Protein AF-A0A7S0E9F8-F1 (afdb_monomer_lite)

InterPro domains:
  IPR016024 Armadillo-type fold [SSF48371] (21-147)
  IPR038905 Armadillo repeat-containing protein 2 [PTHR21356] (27-160)

Radius of gyration: 22.55 Å; chains: 1; bounding box: 81×28×46 Å

Secondary structure (DSSP, 8-state):
-HHHHHHHHHHHHHHHHHHTTSTTTHHHHHHHHHHH--SHHHHHHS-HHHHHHHHHHHHTTTT-S-HHHHHHHHHHHHHH--SHHHHHHHHHHHHHHTTSTTHHHHHHHTTHHHHHHHHHHTTTHHHHHHHHHHHHHHHHHHHHHHHHHHHHHHHHHTT-

Structure (mmCIF, N/CA/C/O backbone):
data_AF-A0A7S0E9F8-F1
#
_entry.id   AF-A0A7S0E9F8-F1
#
loop_
_atom_site.group_PDB
_atom_site.id
_atom_site.type_symbol
_atom_site.label_atom_id
_atom_site.label_alt_id
_atom_site.label_comp_id
_atom_site.label_asym_id
_atom_site.label_entity_id
_atom_site.label_seq_id
_atom_site.pdbx_PDB_ins_code
_atom_site.Cartn_x
_atom_site.Cartn_y
_atom_site.Cartn_z
_atom_site.occupancy
_atom_site.B_iso_or_equiv
_atom_site.auth_seq_id
_atom_site.auth_comp_id
_atom_site.auth_asym_id
_atom_site.auth_atom_id
_atom_site.pdbx_PDB_model_num
ATOM 1 N N . SER A 1 1 ? -4.558 3.508 -29.754 1.00 61.38 1 SER A N 1
ATOM 2 C CA . SER A 1 1 ? -3.163 3.622 -29.288 1.00 61.38 1 SER A CA 1
ATOM 3 C C . SER A 1 1 ? -3.129 3.377 -27.788 1.00 61.38 1 SER A C 1
ATOM 5 O O . SER A 1 1 ? -4.044 3.800 -27.091 1.00 61.38 1 SER A O 1
ATOM 7 N N . GLU A 1 2 ? -2.111 2.681 -27.292 1.00 62.50 2 GLU A N 1
ATOM 8 C CA . GLU A 1 2 ? -1.946 2.292 -25.878 1.00 62.50 2 GLU A CA 1
ATOM 9 C C . GLU A 1 2 ? -1.993 3.503 -24.919 1.00 62.50 2 GLU A C 1
ATOM 11 O O . GLU A 1 2 ? -2.626 3.466 -23.867 1.00 62.50 2 GLU A O 1
ATOM 16 N N . THR A 1 3 ? -1.477 4.651 -25.367 1.00 70.31 3 THR A N 1
ATOM 17 C CA . THR A 1 3 ? -1.532 5.945 -24.663 1.00 70.31 3 THR A CA 1
ATOM 18 C C . THR A 1 3 ? -2.960 6.453 -24.413 1.00 70.31 3 THR A C 1
ATOM 20 O O . THR A 1 3 ? -3.230 7.080 -23.390 1.00 70.31 3 THR A O 1
ATOM 23 N N . SER A 1 4 ? -3.902 6.175 -25.322 1.00 79.44 4 SER A N 1
ATOM 24 C CA . SER A 1 4 ? -5.306 6.580 -25.168 1.00 79.44 4 SER A CA 1
ATOM 25 C C . SER A 1 4 ? -6.029 5.737 -24.113 1.00 79.44 4 SER A C 1
ATOM 27 O O . SER A 1 4 ? -6.835 6.282 -23.359 1.00 79.44 4 SER A O 1
ATOM 29 N N . ALA A 1 5 ? -5.698 4.446 -24.008 1.00 80.25 5 ALA A N 1
ATOM 30 C CA . ALA A 1 5 ? -6.279 3.539 -23.019 1.00 80.25 5 ALA A CA 1
ATOM 31 C C . ALA A 1 5 ? -5.798 3.862 -21.595 1.00 80.25 5 ALA A C 1
ATOM 33 O O . ALA A 1 5 ? -6.617 3.989 -20.687 1.00 80.25 5 ALA A O 1
ATOM 34 N N . THR A 1 6 ? -4.495 4.096 -21.408 1.00 84.94 6 THR A N 1
ATOM 35 C CA . THR A 1 6 ? -3.937 4.515 -20.109 1.00 84.94 6 THR A CA 1
ATOM 36 C C . THR A 1 6 ? -4.490 5.868 -19.663 1.00 84.94 6 THR A C 1
ATOM 38 O O . THR A 1 6 ? -4.817 6.053 -18.491 1.00 84.94 6 THR A O 1
ATOM 41 N N . SER A 1 7 ? -4.663 6.808 -20.600 1.00 88.69 7 SER A N 1
ATOM 42 C CA . SER A 1 7 ? -5.299 8.098 -20.315 1.00 88.69 7 SER A CA 1
ATOM 43 C C . SER A 1 7 ? -6.751 7.926 -19.851 1.00 88.69 7 SER A C 1
ATOM 45 O O . SER A 1 7 ? -7.144 8.507 -18.839 1.00 88.69 7 SER A O 1
ATOM 47 N N . ALA A 1 8 ? -7.537 7.077 -20.522 1.00 93.69 8 ALA A N 1
ATOM 48 C CA . ALA A 1 8 ? -8.919 6.793 -20.137 1.00 93.69 8 ALA A CA 1
ATOM 49 C C . ALA A 1 8 ? -9.021 6.113 -18.759 1.00 93.69 8 ALA A C 1
ATOM 51 O O . ALA A 1 8 ? -9.834 6.530 -17.931 1.00 93.69 8 ALA A O 1
ATOM 52 N N . LEU A 1 9 ? -8.160 5.123 -18.487 1.00 95.25 9 LEU A N 1
ATOM 53 C CA . LEU A 1 9 ? -8.053 4.480 -17.174 1.00 95.25 9 LEU A CA 1
ATOM 54 C C . LEU A 1 9 ? -7.777 5.518 -16.084 1.00 95.25 9 LEU A C 1
ATOM 56 O O . LEU A 1 9 ? -8.473 5.549 -15.070 1.00 95.25 9 LEU A O 1
ATOM 60 N N . TRP A 1 10 ? -6.795 6.394 -16.310 1.00 96.31 10 TRP A N 1
ATOM 61 C CA . TRP A 1 10 ? -6.450 7.440 -15.357 1.00 96.31 10 TRP A CA 1
ATOM 62 C C . TRP A 1 10 ? -7.612 8.402 -15.101 1.00 96.31 10 TRP A C 1
ATOM 64 O O . TRP A 1 10 ? -7.887 8.718 -13.945 1.00 96.31 10 TRP A O 1
ATOM 74 N N . GLN A 1 11 ? -8.335 8.842 -16.137 1.00 96.69 11 GLN A N 1
ATOM 75 C CA . GLN A 1 11 ? -9.499 9.713 -15.936 1.00 96.69 11 GLN A CA 1
ATOM 76 C C . GLN A 1 11 ? -10.599 9.025 -15.124 1.00 96.69 11 GLN A C 1
ATOM 78 O O . GLN A 1 11 ? -11.175 9.649 -14.228 1.00 96.69 11 GLN A O 1
ATOM 83 N N . ASN A 1 12 ? -10.860 7.741 -15.386 1.00 97.06 12 ASN A N 1
ATOM 84 C CA . ASN A 1 12 ? -11.839 6.978 -14.619 1.00 97.06 12 ASN A CA 1
ATOM 85 C C . ASN A 1 12 ? -11.402 6.855 -13.151 1.00 97.06 12 ASN A C 1
ATOM 87 O O .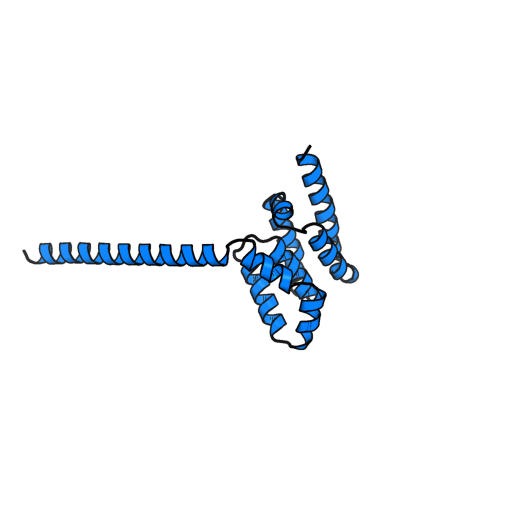 ASN A 1 12 ? -12.130 7.279 -12.254 1.00 97.06 12 ASN A O 1
ATOM 91 N N . LEU A 1 13 ? -10.164 6.416 -12.907 1.00 97.56 13 LEU A N 1
ATOM 92 C CA . LEU A 1 13 ? -9.587 6.306 -11.569 1.00 97.56 13 LEU A CA 1
ATOM 93 C C . LEU A 1 13 ? -9.656 7.639 -10.814 1.00 97.56 13 LEU A C 1
ATOM 95 O O . LEU A 1 13 ? -10.124 7.698 -9.679 1.00 97.56 13 LEU A O 1
ATOM 99 N N . ARG A 1 14 ? -9.271 8.737 -11.469 1.00 97.00 14 ARG A N 1
ATOM 100 C CA . ARG A 1 14 ? -9.307 10.085 -10.896 1.00 97.00 14 ARG A CA 1
ATOM 101 C C . ARG A 1 14 ? -10.721 10.533 -10.538 1.00 97.00 14 ARG A C 1
ATOM 103 O O . ARG A 1 14 ? -10.900 11.211 -9.527 1.00 97.00 14 ARG A O 1
ATOM 110 N N . SER A 1 15 ? -11.724 10.153 -11.329 1.00 97.44 15 SER A N 1
ATOM 111 C CA . SER A 1 15 ? -13.126 10.418 -10.993 1.00 97.44 15 SER A CA 1
ATOM 112 C C . SER A 1 15 ? -13.535 9.704 -9.700 1.00 97.44 15 SER A C 1
ATOM 114 O O . SER A 1 15 ? -14.159 10.328 -8.844 1.00 97.44 15 SER A O 1
ATOM 116 N N . LYS A 1 16 ? -13.087 8.456 -9.496 1.00 98.06 16 LYS A N 1
ATOM 117 C CA . LYS A 1 16 ? -13.365 7.681 -8.279 1.00 98.06 16 LYS A CA 1
ATOM 118 C C . LYS A 1 16 ? -12.622 8.221 -7.062 1.00 98.06 16 LYS A C 1
ATOM 120 O O . LYS A 1 16 ? -13.205 8.313 -5.987 1.00 98.06 16 LYS A O 1
ATOM 125 N N . LEU A 1 17 ? -11.384 8.694 -7.233 1.00 97.56 17 LEU A N 1
ATOM 126 C CA . LEU A 1 17 ? -10.636 9.357 -6.156 1.00 97.56 17 LEU A CA 1
ATOM 127 C C . LEU A 1 17 ? -11.377 10.579 -5.598 1.00 97.56 17 LEU A C 1
ATOM 129 O O . LEU A 1 17 ? -11.364 10.794 -4.391 1.00 97.56 17 LEU A O 1
ATOM 133 N N . ARG A 1 18 ? -12.064 11.356 -6.446 1.00 96.88 18 ARG A N 1
ATOM 134 C CA . ARG A 1 18 ? -12.864 12.509 -5.988 1.00 96.88 18 ARG A CA 1
ATOM 135 C C . ARG A 1 18 ? -14.053 12.095 -5.120 1.00 96.88 18 ARG A C 1
ATOM 137 O O . ARG A 1 18 ? -14.464 12.866 -4.260 1.00 96.88 18 ARG A O 1
ATOM 144 N N . LEU A 1 19 ? -14.595 10.893 -5.320 1.00 97.12 19 LEU A N 1
ATOM 145 C CA . LEU A 1 19 ? -15.717 10.387 -4.528 1.00 97.12 19 LEU A CA 1
ATOM 146 C C . LEU A 1 19 ? -15.310 10.033 -3.090 1.00 97.12 19 LEU A C 1
ATOM 148 O O . LEU A 1 19 ? -16.180 9.981 -2.224 1.00 97.12 19 LEU A O 1
ATOM 152 N N . LEU A 1 20 ? -14.012 9.852 -2.806 1.00 96.62 20 LEU A N 1
ATOM 153 C CA . LEU A 1 20 ? -13.510 9.575 -1.452 1.00 96.62 20 LEU A CA 1
ATOM 154 C C . LEU A 1 20 ? -13.768 10.729 -0.466 1.00 96.62 20 LEU A C 1
ATOM 156 O O . LEU A 1 20 ? -13.920 10.494 0.740 1.00 96.62 20 LEU A O 1
ATOM 160 N N . GLU A 1 21 ? -13.879 11.957 -0.982 1.00 95.25 21 GLU A N 1
ATOM 161 C CA . GLU A 1 21 ? -14.206 13.154 -0.200 1.00 95.25 21 GLU A CA 1
ATOM 162 C C . GLU A 1 21 ? -15.631 13.070 0.386 1.00 95.25 21 GLU A C 1
ATOM 164 O O . GLU A 1 21 ? -15.905 13.608 1.459 1.00 95.25 21 GLU A O 1
ATOM 169 N N . ASN A 1 22 ? -16.539 12.324 -0.256 1.00 94.75 22 ASN A N 1
ATOM 170 C CA . ASN A 1 22 ? -17.889 12.096 0.248 1.00 94.75 22 ASN A CA 1
ATOM 171 C C . ASN A 1 22 ? -17.937 10.843 1.138 1.00 94.75 22 ASN A C 1
ATOM 173 O O . ASN A 1 22 ? -17.789 9.717 0.661 1.00 94.75 22 ASN A O 1
ATOM 177 N N . GLN A 1 23 ? -18.215 11.031 2.433 1.00 92.62 23 GLN A N 1
ATOM 178 C CA . GLN A 1 23 ? -18.277 9.938 3.413 1.00 92.62 23 GLN A CA 1
ATOM 179 C C . GLN A 1 23 ? -19.235 8.809 3.007 1.00 92.62 23 GLN A C 1
ATOM 181 O O . GLN A 1 23 ? -18.891 7.643 3.188 1.00 92.62 23 GLN A O 1
ATOM 186 N N . ASN A 1 24 ? -20.377 9.140 2.399 1.00 94.38 24 ASN A N 1
ATOM 187 C CA . ASN A 1 24 ? -21.394 8.162 2.006 1.00 94.38 24 ASN A CA 1
ATOM 188 C C . ASN A 1 24 ? -20.996 7.344 0.770 1.00 94.38 24 ASN A C 1
ATOM 190 O O . ASN A 1 24 ? -21.509 6.249 0.568 1.00 94.38 24 ASN A O 1
ATOM 194 N N . LEU A 1 25 ? -20.090 7.864 -0.065 1.00 96.06 25 LEU A N 1
ATOM 195 C CA . LEU A 1 25 ? -19.660 7.211 -1.308 1.00 96.06 25 LEU A CA 1
ATOM 196 C C . LEU A 1 25 ? -18.297 6.530 -1.180 1.00 96.06 25 LEU A C 1
ATOM 198 O O . LEU A 1 25 ? -17.942 5.707 -2.021 1.00 96.06 25 LEU A O 1
ATOM 202 N N . ARG A 1 26 ? -17.535 6.840 -0.127 1.00 95.56 26 ARG A N 1
ATOM 203 C CA . ARG A 1 26 ? -16.146 6.399 0.043 1.00 95.56 26 ARG A CA 1
ATOM 204 C C . ARG A 1 26 ? -15.969 4.886 -0.026 1.00 95.56 26 ARG A C 1
ATOM 206 O O . ARG A 1 26 ? -15.006 4.424 -0.630 1.00 95.56 26 ARG A O 1
ATOM 213 N N . SER A 1 27 ? -16.881 4.132 0.590 1.00 96.12 27 SER A N 1
ATOM 214 C CA . SER A 1 27 ? -16.849 2.664 0.585 1.00 96.12 27 SER A CA 1
ATOM 215 C C . SER A 1 27 ? -16.873 2.122 -0.845 1.00 96.12 27 SER A C 1
ATOM 217 O O . SER A 1 27 ? -15.955 1.413 -1.246 1.00 96.12 27 SER A O 1
ATOM 219 N N . ASN A 1 28 ? -17.869 2.543 -1.629 1.00 97.44 28 ASN A N 1
ATOM 220 C CA . ASN A 1 28 ? -18.057 2.100 -3.009 1.00 97.44 28 ASN A CA 1
ATOM 221 C C . ASN A 1 28 ? -16.932 2.612 -3.912 1.00 97.44 28 ASN A C 1
ATOM 223 O O . ASN A 1 28 ? -16.438 1.882 -4.759 1.00 97.44 28 ASN A O 1
ATOM 227 N N . ALA A 1 29 ? -16.468 3.844 -3.690 1.00 97.88 29 ALA A N 1
ATOM 228 C CA . ALA A 1 29 ? -15.349 4.404 -4.437 1.00 97.88 29 ALA A CA 1
ATOM 229 C C . ALA A 1 29 ? -14.065 3.577 -4.260 1.00 97.88 29 ALA A C 1
ATOM 231 O O . ALA A 1 29 ? -13.323 3.397 -5.220 1.00 97.88 29 ALA A O 1
ATOM 232 N N . CYS A 1 30 ? -13.799 3.049 -3.059 1.00 97.88 30 CYS A N 1
ATOM 233 C CA . CYS A 1 30 ? -12.658 2.157 -2.848 1.00 97.88 30 CYS A CA 1
ATOM 234 C C . CYS A 1 30 ? -12.806 0.839 -3.618 1.00 97.88 30 CYS A C 1
ATOM 236 O O . CYS A 1 30 ? -11.817 0.364 -4.176 1.00 97.88 30 CYS A O 1
ATOM 238 N N . ASP A 1 31 ? -14.014 0.270 -3.657 1.00 97.44 31 ASP A N 1
ATOM 239 C CA . ASP A 1 31 ? -14.284 -0.966 -4.398 1.00 97.44 31 ASP A CA 1
ATOM 240 C C . ASP A 1 31 ? -14.061 -0.747 -5.897 1.00 97.44 31 ASP A C 1
ATOM 242 O O . ASP A 1 31 ? -13.266 -1.455 -6.509 1.00 97.44 31 ASP A O 1
ATOM 246 N N . GLU A 1 32 ? -14.640 0.318 -6.455 1.00 98.00 32 GLU A N 1
ATOM 247 C CA . GLU A 1 32 ? -14.472 0.694 -7.861 1.00 98.00 32 GLU A CA 1
ATOM 248 C C . GLU A 1 32 ? -13.001 0.983 -8.210 1.00 98.00 32 GLU A C 1
ATOM 250 O O . GLU A 1 32 ? -12.527 0.621 -9.285 1.00 98.00 32 GLU A O 1
ATOM 255 N N . ILE A 1 33 ? -12.238 1.609 -7.305 1.00 97.88 33 ILE A N 1
ATOM 256 C CA . ILE A 1 33 ? -10.790 1.799 -7.488 1.00 97.88 33 ILE A CA 1
ATOM 257 C C . ILE A 1 33 ? -10.066 0.449 -7.560 1.00 97.88 33 ILE A C 1
ATOM 259 O O . ILE A 1 33 ? -9.186 0.282 -8.404 1.00 97.88 33 ILE A O 1
ATOM 263 N N . CYS A 1 34 ? -10.409 -0.505 -6.691 1.00 96.50 34 CYS A N 1
ATOM 264 C CA . CYS A 1 34 ? -9.809 -1.839 -6.721 1.00 96.50 34 CYS A CA 1
ATOM 265 C C . CYS A 1 34 ? -10.172 -2.590 -8.011 1.00 96.50 34 CYS A C 1
ATOM 267 O O . CYS A 1 34 ? -9.306 -3.230 -8.599 1.00 96.50 34 CYS A O 1
ATOM 269 N N . GLU A 1 35 ? -11.417 -2.480 -8.478 1.00 96.44 35 GLU A N 1
ATOM 270 C CA . GLU A 1 35 ? -11.882 -3.090 -9.732 1.00 96.44 35 GLU A CA 1
ATOM 271 C C . GLU A 1 35 ? -11.165 -2.523 -10.962 1.00 96.44 35 GLU A C 1
ATOM 273 O O . GLU A 1 35 ? -10.830 -3.266 -11.884 1.00 96.44 3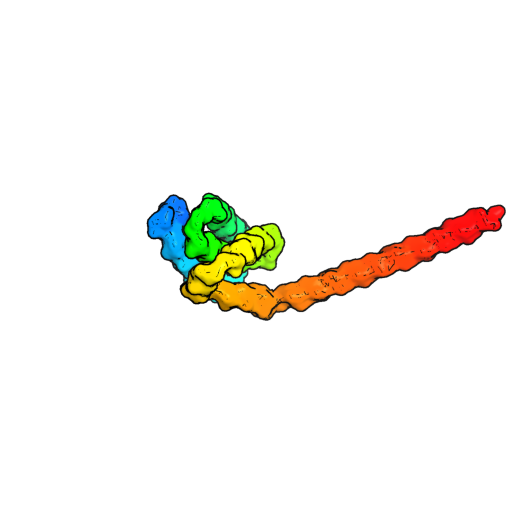5 GLU A O 1
ATOM 278 N N . LEU A 1 36 ? -10.869 -1.219 -10.964 1.00 96.94 36 LEU A N 1
ATOM 279 C CA . LEU A 1 36 ? -10.072 -0.572 -12.012 1.00 96.94 36 LEU A CA 1
ATOM 280 C C . LEU A 1 36 ? -8.594 -0.983 -11.988 1.00 96.94 36 LEU A C 1
ATOM 282 O O . LEU A 1 36 ? -7.890 -0.772 -12.975 1.00 96.94 36 LEU A O 1
ATOM 286 N N . LEU A 1 37 ? -8.116 -1.561 -10.884 1.00 95.06 37 LEU A N 1
ATOM 287 C CA . LEU A 1 37 ? -6.726 -1.970 -10.675 1.00 95.06 37 LEU A CA 1
ATOM 288 C C . LEU A 1 37 ? -6.630 -3.476 -10.363 1.00 95.06 37 LEU A C 1
ATOM 290 O O . LEU A 1 37 ? -6.107 -3.858 -9.313 1.00 95.06 37 LEU A O 1
ATOM 294 N N . PRO A 1 38 ? -7.105 -4.351 -11.269 1.00 90.62 38 PRO A N 1
ATOM 295 C CA . PRO A 1 38 ? -7.328 -5.764 -10.967 1.00 90.62 38 PRO A CA 1
ATOM 296 C C . PRO A 1 38 ? -6.036 -6.579 -10.854 1.00 90.62 38 PRO A C 1
ATOM 298 O O . PRO A 1 38 ? -6.038 -7.674 -10.295 1.00 90.62 38 PRO A O 1
ATOM 301 N N . ASN A 1 39 ? -4.933 -6.095 -11.429 1.00 89.31 39 ASN A N 1
ATOM 302 C CA . ASN A 1 39 ? -3.659 -6.797 -11.431 1.00 89.31 39 ASN A CA 1
ATOM 303 C C . ASN A 1 39 ? -2.473 -5.829 -11.514 1.00 89.31 39 ASN A C 1
ATOM 305 O O . ASN A 1 39 ? -2.612 -4.624 -11.746 1.00 89.31 39 ASN A O 1
ATOM 309 N N . LYS A 1 40 ? -1.278 -6.393 -11.335 1.00 86.50 40 LYS A N 1
ATOM 310 C CA . LYS A 1 40 ? -0.022 -5.647 -11.311 1.00 86.50 40 LYS A CA 1
ATOM 311 C C . LYS A 1 40 ? 0.263 -4.936 -12.634 1.00 86.50 40 LYS A C 1
ATOM 313 O O . LYS A 1 40 ? 0.743 -3.812 -12.582 1.00 86.50 40 LYS A O 1
ATOM 318 N N . ASP A 1 41 ? -0.042 -5.528 -13.783 1.00 89.44 41 ASP A N 1
ATOM 319 C CA . ASP A 1 41 ? 0.268 -4.929 -15.088 1.00 89.44 41 ASP A CA 1
ATOM 320 C C . ASP A 1 41 ? -0.530 -3.641 -15.313 1.00 89.44 41 ASP A C 1
ATOM 322 O O . ASP A 1 41 ? 0.040 -2.620 -15.698 1.00 89.44 41 ASP A O 1
ATOM 326 N N . VAL A 1 42 ? -1.812 -3.636 -14.936 1.00 92.69 42 VAL A N 1
ATOM 327 C CA . VAL A 1 42 ? -2.660 -2.431 -14.966 1.00 92.69 42 VAL A CA 1
ATOM 328 C C . VAL A 1 42 ? -2.154 -1.365 -13.986 1.00 92.69 42 VAL A C 1
ATOM 330 O O . VAL A 1 42 ? -2.089 -0.183 -14.309 1.00 92.69 42 VAL A O 1
ATOM 333 N N . VAL A 1 43 ? -1.716 -1.752 -12.785 1.00 92.31 43 VAL A N 1
ATOM 334 C CA . VAL A 1 43 ? -1.103 -0.799 -11.838 1.00 92.31 43 VAL A CA 1
ATOM 335 C C . VAL A 1 43 ? 0.219 -0.232 -12.380 1.00 92.31 43 VAL A C 1
ATOM 337 O O . VAL A 1 43 ? 0.582 0.922 -12.113 1.00 92.31 43 VAL A O 1
ATOM 340 N N . MET A 1 44 ? 0.974 -1.038 -13.126 1.00 90.38 44 MET A N 1
ATOM 341 C CA . MET A 1 44 ? 2.257 -0.651 -13.710 1.00 90.38 44 MET A CA 1
ATOM 342 C C . MET A 1 44 ? 2.102 0.215 -14.958 1.00 90.38 44 MET A C 1
ATOM 344 O O . MET A 1 44 ? 3.004 1.013 -15.213 1.00 90.38 44 MET A O 1
ATOM 348 N N . SER A 1 45 ? 0.969 0.134 -15.663 1.00 93.25 45 SER A N 1
ATOM 349 C CA . SER A 1 45 ? 0.656 1.029 -16.781 1.00 93.25 45 SER A CA 1
ATOM 350 C C . SER A 1 45 ? 0.401 2.470 -16.328 1.00 93.25 45 SER A C 1
ATOM 352 O O . SER A 1 45 ? 0.531 3.390 -17.131 1.00 93.25 45 SER A O 1
ATOM 354 N N . LEU A 1 46 ? 0.075 2.688 -15.047 1.00 93.75 46 LEU A N 1
ATOM 355 C CA . LEU A 1 46 ? 0.003 4.027 -14.464 1.00 93.75 46 LEU A CA 1
ATOM 356 C C . LEU A 1 46 ? 1.394 4.659 -14.337 1.00 93.75 46 LEU A C 1
ATOM 358 O O . LEU A 1 46 ? 2.395 4.007 -14.023 1.00 93.75 46 LEU A O 1
ATOM 362 N N . GLU A 1 47 ? 1.459 5.976 -14.460 1.00 93.81 47 GLU A N 1
ATOM 363 C CA . GLU A 1 47 ? 2.674 6.722 -14.154 1.00 93.81 47 GLU A CA 1
ATOM 364 C C . GLU A 1 47 ? 2.953 6.738 -12.644 1.00 93.81 47 GLU A C 1
ATOM 366 O O . GLU A 1 47 ? 2.064 6.611 -11.796 1.00 93.81 47 GLU A O 1
ATOM 371 N N . THR A 1 48 ? 4.213 6.958 -12.263 1.00 92.69 48 THR A N 1
ATOM 372 C CA . THR A 1 48 ? 4.581 7.098 -10.843 1.00 92.69 48 THR A CA 1
ATOM 373 C C . THR A 1 48 ? 3.859 8.269 -10.174 1.00 92.69 48 THR A C 1
ATOM 375 O O . THR A 1 48 ? 3.464 8.147 -9.012 1.00 92.69 48 THR A O 1
ATOM 378 N N . ALA A 1 49 ? 3.629 9.369 -10.899 1.00 94.56 49 ALA A N 1
ATOM 379 C CA . ALA A 1 49 ? 2.866 10.512 -10.404 1.00 94.56 49 ALA A CA 1
ATOM 380 C C . ALA A 1 49 ? 1.397 10.145 -10.126 1.00 94.56 49 ALA A C 1
ATOM 382 O O . ALA A 1 49 ? 0.882 10.464 -9.057 1.00 94.56 49 ALA A O 1
ATOM 383 N N . GLN A 1 50 ? 0.767 9.388 -11.027 1.00 96.06 50 GLN A N 1
ATOM 384 C CA . GLN A 1 50 ? -0.614 8.913 -10.893 1.00 96.06 50 GLN A CA 1
ATOM 385 C C . GLN A 1 50 ? -0.773 7.966 -9.698 1.00 96.06 50 GLN A C 1
ATOM 387 O O . GLN A 1 50 ? -1.635 8.177 -8.847 1.00 96.06 50 GLN A O 1
ATOM 392 N N . ARG A 1 51 ? 0.119 6.972 -9.558 1.00 95.50 51 ARG A N 1
ATOM 393 C CA . ARG A 1 51 ? 0.141 6.094 -8.372 1.00 95.50 51 ARG A CA 1
ATOM 394 C C . ARG A 1 51 ? 0.320 6.887 -7.077 1.00 95.50 51 ARG A C 1
ATOM 396 O O . ARG A 1 51 ? -0.315 6.592 -6.068 1.00 95.50 51 ARG A O 1
ATOM 403 N N . SER A 1 52 ? 1.172 7.911 -7.108 1.00 95.12 52 SER A N 1
ATOM 404 C CA . SER A 1 52 ? 1.396 8.787 -5.956 1.00 95.12 52 SER A CA 1
ATOM 405 C C . SER A 1 52 ? 0.159 9.621 -5.613 1.00 95.12 52 SER A C 1
ATOM 407 O O . SER A 1 52 ? -0.126 9.812 -4.435 1.00 95.12 52 SER A O 1
ATOM 409 N N . GLU A 1 53 ? -0.592 10.102 -6.607 1.00 96.75 53 GLU A N 1
ATOM 410 C CA . GLU A 1 53 ? -1.860 10.816 -6.402 1.00 96.75 53 GLU A CA 1
ATOM 411 C C . GLU A 1 53 ? -2.931 9.905 -5.791 1.00 96.75 53 GLU A C 1
ATOM 413 O O . GLU A 1 53 ? -3.611 10.329 -4.859 1.00 96.75 53 GLU A O 1
ATOM 418 N N . VAL A 1 54 ? -3.029 8.642 -6.224 1.00 97.56 54 VAL A N 1
ATOM 419 C CA . VAL A 1 54 ? -3.938 7.657 -5.607 1.00 97.56 54 VAL A CA 1
ATOM 420 C C . VAL A 1 54 ? -3.624 7.494 -4.122 1.00 97.56 54 VAL A C 1
ATOM 422 O O . VAL A 1 54 ? -4.507 7.670 -3.283 1.00 97.56 54 VAL A O 1
ATOM 425 N N . VAL A 1 55 ? -2.358 7.229 -3.780 1.00 96.81 55 VAL A N 1
ATOM 426 C CA . VAL A 1 55 ? -1.949 7.050 -2.379 1.00 96.81 55 VAL A CA 1
ATOM 427 C C . VAL A 1 55 ? -2.209 8.314 -1.560 1.00 96.81 55 VAL A C 1
ATOM 429 O O . VAL A 1 55 ? -2.727 8.217 -0.451 1.00 96.81 55 VAL A O 1
ATOM 432 N N . LYS A 1 56 ? -1.897 9.500 -2.097 1.00 96.19 56 LYS A N 1
ATOM 433 C CA . LYS A 1 56 ? -2.150 10.776 -1.410 1.00 96.19 56 LYS A CA 1
ATOM 434 C C . LYS A 1 56 ? -3.637 11.001 -1.150 1.00 96.19 56 LYS A C 1
ATOM 436 O O . LYS A 1 56 ? -3.988 11.406 -0.049 1.00 96.19 56 LYS A O 1
ATOM 441 N N . SER A 1 57 ? -4.497 10.737 -2.131 1.00 97.31 57 SER A N 1
ATOM 442 C CA . SER A 1 57 ? -5.950 10.885 -1.988 1.00 97.31 57 SER A CA 1
ATOM 443 C C . SER A 1 57 ? -6.516 9.917 -0.951 1.00 97.31 57 SER A C 1
ATOM 445 O O . SER A 1 57 ? -7.279 10.327 -0.087 1.00 97.31 57 SER A O 1
ATOM 447 N N . VAL A 1 58 ? -6.073 8.659 -0.961 1.00 96.94 58 VAL A N 1
ATOM 448 C CA . VAL A 1 58 ? -6.474 7.657 0.038 1.00 96.94 58 VAL A CA 1
ATOM 449 C C . VAL A 1 58 ? -5.988 8.032 1.441 1.00 96.94 58 VAL A C 1
ATOM 451 O O . VAL A 1 58 ? -6.752 7.952 2.401 1.00 96.94 58 VAL A O 1
ATOM 454 N N . ALA A 1 59 ? -4.739 8.495 1.569 1.00 93.88 59 ALA A N 1
ATOM 455 C CA . ALA A 1 59 ? -4.121 8.832 2.850 1.00 93.88 59 ALA A CA 1
ATOM 456 C C . ALA A 1 59 ? -4.876 9.917 3.633 1.00 93.88 59 ALA A C 1
ATOM 458 O O . ALA A 1 59 ? -4.886 9.872 4.862 1.00 93.88 59 ALA A O 1
ATOM 459 N N . LYS A 1 60 ? -5.552 10.845 2.943 1.00 95.62 60 LYS A N 1
ATOM 460 C CA . LYS A 1 60 ? -6.381 11.893 3.566 1.00 95.62 60 LYS A CA 1
ATOM 461 C C . LYS A 1 60 ? -7.553 11.359 4.390 1.00 95.62 60 LYS A C 1
ATOM 463 O O . LYS A 1 60 ? -8.103 12.110 5.182 1.00 95.62 60 LYS A O 1
ATOM 468 N N . HIS A 1 61 ? -7.954 10.108 4.176 1.00 95.62 61 HIS A N 1
ATOM 469 C CA . HIS A 1 61 ? -9.131 9.507 4.808 1.00 95.62 61 HIS A CA 1
ATOM 470 C C . HIS A 1 61 ? -8.776 8.343 5.749 1.00 95.62 61 HIS A C 1
ATOM 472 O O . HIS A 1 61 ? -9.658 7.630 6.232 1.00 95.62 61 HIS A O 1
ATOM 478 N N . MET A 1 62 ? -7.480 8.124 6.001 1.00 92.44 62 MET A N 1
ATOM 479 C CA . MET A 1 62 ? -6.965 7.034 6.846 1.00 92.44 62 MET A CA 1
ATOM 480 C C . MET A 1 62 ? -7.128 7.297 8.353 1.00 92.44 62 MET A C 1
ATOM 482 O O . MET A 1 62 ? -6.712 6.477 9.171 1.00 92.44 62 MET A O 1
ATOM 486 N N . ASP A 1 63 ? -7.733 8.422 8.724 1.00 91.56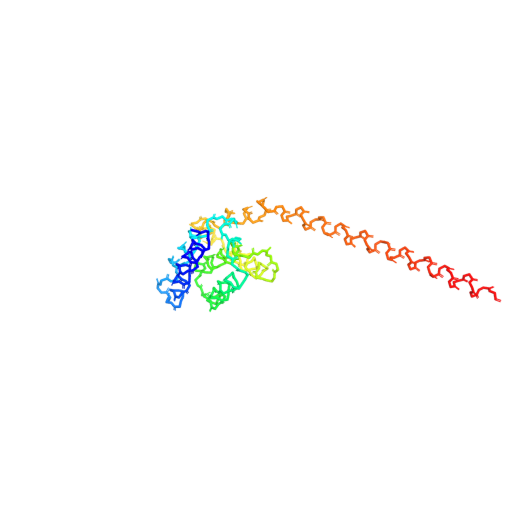 63 ASP A N 1
ATOM 487 C CA . ASP A 1 63 ? -8.148 8.793 10.078 1.00 91.56 63 ASP A CA 1
ATOM 488 C C . ASP A 1 63 ? -9.591 8.359 10.411 1.00 91.56 63 ASP A C 1
ATOM 490 O O . ASP A 1 63 ? -10.061 8.572 11.532 1.00 91.56 63 ASP A O 1
ATOM 494 N N . SER A 1 64 ? -10.288 7.715 9.463 1.00 94.12 64 SER A N 1
ATOM 495 C CA . SER A 1 64 ? -11.616 7.129 9.672 1.00 94.12 64 SER A CA 1
ATOM 496 C C . SER A 1 64 ? -11.665 6.240 10.921 1.00 94.12 64 SER A C 1
ATOM 498 O O . SER A 1 64 ? -10.731 5.497 11.218 1.00 94.12 64 SER A O 1
ATOM 500 N N . LYS A 1 65 ? -12.797 6.266 11.632 1.00 94.38 65 LYS A N 1
ATOM 501 C CA . LYS A 1 65 ? -13.062 5.358 12.762 1.00 94.38 65 LYS A CA 1
ATOM 502 C C . LYS A 1 65 ? -13.709 4.041 12.337 1.00 94.38 65 LYS A C 1
ATOM 504 O O . LYS A 1 65 ? -13.767 3.125 13.146 1.00 94.38 65 LYS A O 1
ATOM 509 N N . ASP A 1 66 ? -14.185 3.954 11.097 1.00 96.25 66 ASP A N 1
ATOM 510 C CA . ASP A 1 66 ? -14.837 2.763 10.555 1.00 96.25 66 ASP A CA 1
ATOM 511 C C . ASP A 1 66 ? -13.781 1.743 10.070 1.00 96.25 66 ASP A C 1
ATOM 513 O O . ASP A 1 66 ? -13.075 2.025 9.088 1.00 96.25 66 ASP A O 1
ATOM 517 N N . PRO A 1 67 ? -13.662 0.560 10.713 1.00 96.44 67 PRO A N 1
ATOM 518 C CA . PRO A 1 67 ? -12.714 -0.483 10.321 1.00 96.44 67 PRO A CA 1
ATOM 519 C C . PRO A 1 67 ? -12.920 -0.998 8.893 1.00 96.44 67 PRO A C 1
ATOM 521 O O . PRO A 1 67 ? -11.947 -1.372 8.234 1.00 96.44 67 PRO A O 1
ATOM 524 N N . ASN A 1 68 ? -14.157 -0.993 8.390 1.00 96.94 68 ASN A N 1
ATOM 525 C CA . ASN A 1 68 ? -14.471 -1.418 7.030 1.00 96.94 68 ASN A CA 1
ATOM 526 C C . ASN A 1 68 ? -13.877 -0.444 6.009 1.00 96.94 68 ASN A C 1
ATOM 528 O O . ASN A 1 68 ? -13.139 -0.847 5.111 1.00 96.94 68 ASN A O 1
ATOM 532 N N . ILE A 1 69 ? -14.102 0.857 6.209 1.00 97.62 69 ILE A N 1
ATOM 533 C CA . ILE A 1 69 ? -13.505 1.909 5.377 1.00 97.62 69 ILE A CA 1
ATOM 534 C C . ILE A 1 69 ? -11.978 1.871 5.454 1.00 97.62 69 ILE A C 1
ATOM 536 O O . ILE A 1 69 ? -11.315 1.916 4.420 1.00 97.62 69 ILE A O 1
ATOM 540 N N . LEU A 1 70 ? -11.408 1.751 6.657 1.00 97.75 70 LEU A N 1
ATOM 541 C CA . LEU A 1 70 ? -9.956 1.669 6.831 1.00 97.75 70 LEU A CA 1
ATOM 542 C C . LEU A 1 70 ? -9.351 0.462 6.103 1.00 97.75 70 LEU A C 1
ATOM 544 O O . LEU A 1 70 ? -8.295 0.591 5.486 1.00 97.75 70 LEU A O 1
ATOM 548 N N . THR A 1 71 ? -10.023 -0.692 6.138 1.00 98.19 71 THR A N 1
ATOM 549 C CA . THR A 1 71 ? -9.584 -1.904 5.428 1.00 98.19 71 THR A CA 1
ATOM 550 C C . THR A 1 71 ? -9.586 -1.684 3.917 1.00 98.19 71 THR A C 1
ATOM 552 O O . THR A 1 71 ? -8.597 -1.994 3.254 1.00 98.19 71 THR A O 1
ATOM 555 N N . LYS A 1 72 ? -10.652 -1.087 3.371 1.00 98.06 72 LYS A N 1
ATOM 556 C CA . LYS A 1 72 ? -10.755 -0.770 1.939 1.00 98.06 72 LYS A CA 1
ATOM 557 C C . LYS A 1 72 ? -9.708 0.246 1.481 1.00 98.06 72 LYS A C 1
ATOM 559 O O . LYS A 1 72 ? -9.036 0.027 0.477 1.00 98.06 72 LYS A O 1
ATOM 564 N N . LEU A 1 73 ? -9.500 1.320 2.242 1.00 98.06 73 LEU A N 1
ATOM 565 C CA . LEU A 1 73 ? -8.460 2.313 1.954 1.00 98.06 73 LEU A CA 1
ATOM 566 C C . LEU A 1 73 ? -7.064 1.671 1.985 1.00 98.06 73 LEU A C 1
ATOM 568 O O . LEU A 1 73 ? -6.271 1.859 1.063 1.00 98.06 73 LEU A O 1
ATOM 572 N N . ALA A 1 74 ? -6.772 0.852 3.001 1.00 97.69 74 ALA A N 1
ATOM 573 C CA . ALA A 1 74 ? -5.512 0.118 3.081 1.00 97.69 74 ALA A CA 1
ATOM 574 C C . ALA A 1 74 ? -5.320 -0.828 1.887 1.00 97.69 74 ALA A C 1
ATOM 576 O O . ALA A 1 74 ? -4.225 -0.869 1.326 1.00 97.69 74 ALA A O 1
ATOM 577 N N . LYS A 1 75 ? -6.378 -1.533 1.460 1.00 97.56 75 LYS A N 1
ATOM 578 C CA . LYS A 1 75 ? -6.366 -2.399 0.272 1.00 97.56 75 LYS A CA 1
ATOM 579 C C . LYS A 1 75 ? -5.918 -1.636 -0.974 1.00 97.56 75 LYS A C 1
ATOM 581 O O . LYS A 1 75 ? -5.001 -2.086 -1.656 1.00 97.56 75 LYS A O 1
ATOM 586 N N . VAL A 1 76 ? -6.487 -0.452 -1.218 1.00 97.81 76 VAL A N 1
ATOM 587 C CA . VAL A 1 76 ? -6.090 0.410 -2.346 1.00 97.81 76 VAL A CA 1
ATOM 588 C C . VAL A 1 76 ? -4.603 0.776 -2.268 1.00 97.81 76 VAL A C 1
ATOM 590 O O . VAL A 1 76 ? -3.892 0.673 -3.269 1.00 97.81 76 VAL A O 1
ATOM 593 N N . VAL A 1 77 ? -4.097 1.163 -1.088 1.00 96.81 77 VAL A N 1
ATOM 594 C CA . VAL A 1 77 ? -2.666 1.486 -0.927 1.00 96.81 77 VAL A CA 1
ATOM 595 C C . VAL A 1 77 ? -1.788 0.276 -1.239 1.00 96.81 77 VAL A C 1
ATOM 597 O O . VAL A 1 77 ? -0.784 0.436 -1.932 1.00 96.81 77 VAL A O 1
ATOM 600 N N . VAL A 1 78 ? -2.155 -0.915 -0.757 1.00 95.12 78 VAL A N 1
ATOM 601 C CA . VAL A 1 78 ? -1.404 -2.158 -0.998 1.00 95.12 78 VAL A CA 1
ATOM 602 C C . VAL A 1 78 ? -1.353 -2.494 -2.490 1.00 95.12 78 VAL A C 1
ATOM 604 O O . VAL A 1 78 ? -0.272 -2.790 -2.992 1.00 95.12 78 VAL A O 1
ATOM 607 N N . ILE A 1 79 ? -2.476 -2.378 -3.208 1.00 94.88 79 ILE A N 1
ATOM 608 C CA . ILE A 1 79 ? -2.552 -2.637 -4.657 1.00 94.88 79 ILE A CA 1
ATOM 609 C C . ILE A 1 79 ? -1.622 -1.698 -5.436 1.00 94.88 79 ILE A C 1
ATOM 611 O O . ILE A 1 79 ? -0.902 -2.122 -6.338 1.00 94.88 79 ILE A O 1
ATOM 615 N N . VAL A 1 80 ? -1.627 -0.410 -5.092 1.00 94.69 80 VAL A N 1
ATOM 616 C CA . VAL A 1 80 ? -0.967 0.635 -5.890 1.00 94.69 80 VAL A CA 1
ATOM 617 C C . VAL A 1 80 ? 0.524 0.768 -5.568 1.00 94.69 80 VAL A C 1
ATOM 619 O O . VAL A 1 80 ? 1.311 1.243 -6.394 1.00 94.69 80 VAL A O 1
ATOM 622 N N . THR A 1 81 ? 0.946 0.384 -4.364 1.00 89.56 81 THR A N 1
ATOM 623 C CA . THR A 1 81 ? 2.320 0.600 -3.909 1.00 89.56 81 THR A CA 1
ATOM 624 C C . THR A 1 81 ? 3.284 -0.502 -4.349 1.00 89.56 81 THR A C 1
ATOM 626 O O . THR A 1 81 ? 2.996 -1.695 -4.306 1.00 89.56 81 THR A O 1
ATOM 629 N N . LYS A 1 82 ? 4.517 -0.111 -4.694 1.00 79.88 82 LYS A N 1
ATOM 630 C CA . LYS A 1 82 ? 5.609 -1.062 -4.963 1.00 79.88 82 LYS A CA 1
ATOM 631 C C . LYS A 1 82 ? 6.386 -1.456 -3.703 1.00 79.88 82 LYS A C 1
ATOM 633 O O . LYS A 1 82 ? 7.184 -2.387 -3.767 1.00 79.88 82 LYS A O 1
ATOM 638 N N . GLY A 1 83 ? 6.153 -0.802 -2.564 1.00 81.62 83 GLY A N 1
ATOM 639 C CA . GLY A 1 83 ? 6.895 -1.028 -1.322 1.00 81.62 83 GLY A CA 1
ATOM 640 C C . GLY A 1 83 ? 7.072 0.249 -0.501 1.00 81.62 83 GLY A C 1
ATOM 641 O O . GLY A 1 83 ? 6.270 1.179 -0.598 1.00 81.62 83 GLY A O 1
ATOM 642 N N . GLY A 1 84 ? 8.136 0.289 0.302 1.00 87.62 84 GLY A N 1
ATOM 643 C CA . GLY A 1 84 ? 8.545 1.480 1.048 1.00 87.62 84 GLY A CA 1
ATOM 644 C C . GLY A 1 84 ? 7.564 1.911 2.143 1.00 87.62 84 GLY A C 1
ATOM 645 O O . GLY A 1 84 ? 6.797 1.107 2.677 1.00 87.62 84 GLY A O 1
ATOM 646 N N . SER A 1 85 ? 7.595 3.202 2.476 1.00 91.7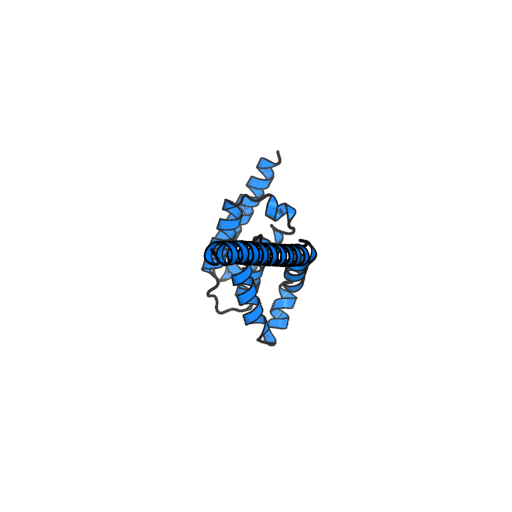5 85 SER A N 1
ATOM 647 C CA . SER A 1 85 ? 6.834 3.787 3.589 1.00 91.75 85 SER A CA 1
ATOM 648 C C . S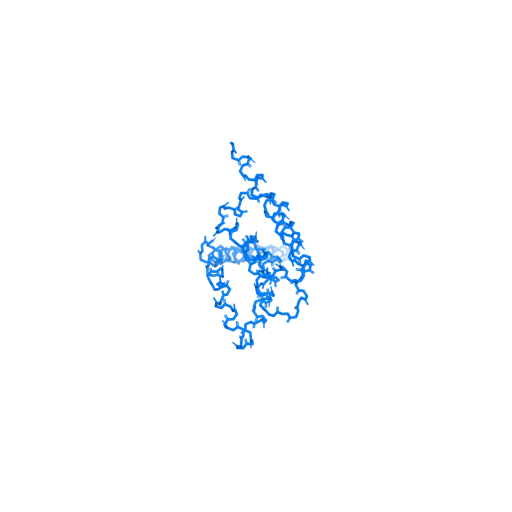ER A 1 85 ? 5.319 3.636 3.440 1.00 91.75 85 SER A C 1
ATOM 650 O O . SER A 1 85 ? 4.639 3.369 4.425 1.00 91.75 85 SER A O 1
ATOM 652 N N . ASN A 1 86 ? 4.783 3.743 2.222 1.00 92.25 86 ASN A N 1
ATOM 653 C CA . ASN A 1 86 ? 3.345 3.603 1.975 1.00 92.25 86 ASN A CA 1
ATOM 654 C C . ASN A 1 86 ? 2.854 2.179 2.254 1.00 92.25 86 ASN A C 1
ATOM 656 O O . ASN A 1 86 ? 1.840 2.004 2.929 1.00 92.25 86 ASN A O 1
ATOM 660 N N . LEU A 1 87 ? 3.601 1.166 1.787 1.00 92.56 87 LEU A N 1
ATOM 661 C CA . LEU A 1 87 ? 3.286 -0.230 2.096 1.00 92.56 87 LEU A CA 1
ATOM 662 C C . LEU A 1 87 ? 3.393 -0.476 3.599 1.00 92.56 87 LEU A C 1
ATOM 664 O O . LEU A 1 87 ? 2.485 -1.048 4.185 1.00 92.56 87 LEU A O 1
ATOM 668 N N . LEU A 1 88 ? 4.463 0.010 4.235 1.00 92.94 88 LEU A N 1
ATOM 669 C CA . LEU A 1 88 ? 4.655 -0.134 5.675 1.00 92.94 88 LEU A CA 1
ATOM 670 C C . LEU A 1 88 ? 3.490 0.465 6.476 1.00 92.94 88 LEU A C 1
ATOM 672 O O . LEU A 1 88 ? 3.005 -0.167 7.411 1.00 92.94 88 LEU A O 1
ATOM 676 N N . SER A 1 89 ? 3.029 1.662 6.116 1.00 94.12 89 SER A N 1
ATOM 677 C CA . SER A 1 89 ? 1.905 2.324 6.784 1.00 94.12 89 SER A CA 1
ATOM 678 C C . SER A 1 89 ?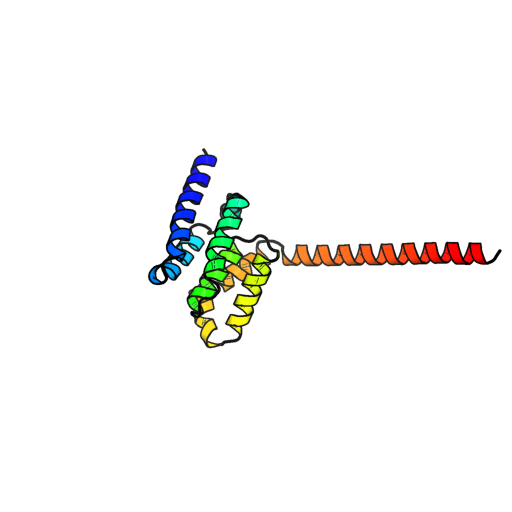 0.599 1.547 6.621 1.00 94.12 89 SER A C 1
ATOM 680 O O . SER A 1 89 ? -0.102 1.328 7.609 1.00 94.12 89 SER A O 1
ATOM 682 N N . ALA A 1 90 ? 0.295 1.069 5.409 1.00 95.31 90 ALA A N 1
ATOM 683 C CA . ALA A 1 90 ? -0.881 0.234 5.167 1.00 95.31 90 ALA A CA 1
ATOM 684 C C . ALA A 1 90 ? -0.798 -1.099 5.930 1.00 95.31 90 ALA A C 1
ATOM 686 O O . ALA A 1 90 ? -1.753 -1.480 6.603 1.00 95.31 90 ALA A O 1
ATOM 687 N N . SER A 1 91 ? 0.361 -1.761 5.922 1.00 95.38 91 SER A N 1
ATOM 688 C CA . SER A 1 91 ? 0.587 -3.005 6.665 1.00 95.38 91 SER A CA 1
ATOM 689 C C . SER A 1 91 ? 0.446 -2.812 8.175 1.00 95.38 91 SER A C 1
ATOM 691 O O . SER A 1 91 ? -0.179 -3.635 8.838 1.00 95.38 91 SER A O 1
ATOM 693 N N . LYS A 1 92 ? 0.964 -1.708 8.735 1.00 95.38 92 LYS A N 1
ATOM 694 C CA . LYS A 1 92 ? 0.779 -1.363 10.156 1.00 95.38 92 LYS A CA 1
ATOM 695 C C . LYS A 1 92 ? -0.695 -1.172 10.504 1.00 95.38 92 LYS A C 1
ATOM 697 O O . LYS A 1 92 ? -1.131 -1.619 11.564 1.00 95.38 92 LYS A O 1
ATOM 702 N N . LEU A 1 93 ? -1.458 -0.516 9.629 1.00 95.94 93 LEU A N 1
ATOM 703 C CA . LEU A 1 93 ? -2.894 -0.341 9.816 1.00 95.94 93 LEU A CA 1
ATOM 704 C C . LEU A 1 93 ? -3.625 -1.686 9.794 1.00 95.94 93 LEU A C 1
ATOM 706 O O . LEU A 1 93 ? -4.359 -1.978 10.734 1.00 95.94 93 LEU A O 1
ATOM 710 N N . LEU A 1 94 ? -3.390 -2.509 8.771 1.00 96.38 94 LEU A N 1
ATOM 711 C CA . LEU A 1 94 ? -4.009 -3.830 8.646 1.00 96.38 94 LEU A CA 1
ATOM 712 C C . LEU A 1 94 ? -3.669 -4.720 9.846 1.00 96.38 94 LEU A C 1
ATOM 714 O O . LEU A 1 94 ? -4.566 -5.307 10.438 1.00 96.38 94 LEU A O 1
ATOM 718 N N . PHE A 1 95 ? -2.409 -4.736 10.282 1.00 96.25 95 PHE A N 1
ATOM 719 C CA . PHE A 1 95 ? -1.993 -5.473 11.476 1.00 96.25 95 PHE A CA 1
ATOM 720 C C . PHE A 1 95 ? -2.667 -4.967 12.757 1.00 96.25 95 PHE A C 1
ATOM 722 O O . PHE A 1 95 ? -2.979 -5.742 13.655 1.00 96.25 95 PHE A O 1
ATOM 729 N N . ARG A 1 96 ? -2.895 -3.655 12.881 1.00 96.12 96 ARG A N 1
ATOM 730 C CA . ARG A 1 96 ? -3.639 -3.099 14.018 1.00 96.12 96 ARG A CA 1
ATOM 731 C C . ARG A 1 96 ? -5.102 -3.541 13.989 1.00 96.12 96 ARG A C 1
ATOM 733 O O . ARG A 1 96 ? -5.627 -3.903 15.036 1.00 96.12 96 ARG A O 1
ATOM 740 N N . LEU A 1 97 ? -5.742 -3.505 12.820 1.00 95.44 97 LEU A N 1
ATOM 741 C CA . LEU A 1 97 ? -7.139 -3.909 12.654 1.00 95.44 97 LEU A CA 1
ATOM 742 C C . LEU A 1 97 ? -7.333 -5.413 12.884 1.00 95.44 97 LEU A C 1
ATOM 744 O O . LEU A 1 97 ? -8.314 -5.787 13.516 1.00 95.44 97 LEU A O 1
ATOM 748 N N . SER A 1 98 ? -6.387 -6.255 12.462 1.00 95.19 98 SER A N 1
ATOM 749 C CA . SER A 1 98 ? -6.468 -7.715 12.613 1.00 95.19 98 SER A CA 1
ATOM 750 C C . SER A 1 98 ? -6.363 -8.206 14.060 1.00 95.19 98 SER A C 1
ATOM 752 O O . SER A 1 98 ? -6.543 -9.387 14.322 1.00 95.19 98 SER A O 1
ATOM 754 N N . LYS A 1 99 ? -6.026 -7.333 15.018 1.00 95.31 99 LYS A N 1
ATOM 755 C CA . LYS A 1 99 ? -6.014 -7.679 16.451 1.00 95.31 99 LYS A CA 1
ATOM 756 C C . LYS A 1 99 ? -7.408 -7.706 17.072 1.00 95.31 99 LYS A C 1
ATOM 758 O O . LYS A 1 99 ? -7.549 -8.185 18.191 1.00 95.31 99 LYS A O 1
ATOM 763 N N . VAL A 1 100 ? -8.406 -7.145 16.391 1.00 95.12 100 VAL A N 1
ATOM 764 C CA . VAL A 1 100 ? -9.802 -7.145 16.835 1.00 95.12 100 VAL A CA 1
ATOM 765 C C . VAL A 1 100 ? -10.512 -8.294 16.114 1.00 95.12 100 VAL A C 1
ATOM 767 O O . VAL A 1 100 ? -10.679 -8.187 14.901 1.00 95.12 100 VAL A O 1
ATOM 770 N N . PRO A 1 101 ? -10.937 -9.365 16.812 1.00 90.81 101 PRO A N 1
ATOM 771 C CA . PRO A 1 101 ? -11.512 -10.554 16.170 1.00 90.81 101 PRO A CA 1
ATOM 772 C C . PRO A 1 101 ? -12.724 -10.261 15.276 1.00 90.81 101 PRO A C 1
ATOM 774 O O . PRO A 1 101 ? -12.870 -10.850 14.209 1.00 90.81 101 PRO A O 1
ATOM 777 N N . ASP A 1 102 ? -13.557 -9.287 15.648 1.00 94.06 102 ASP A N 1
ATOM 778 C CA . ASP A 1 102 ? -14.737 -8.896 14.860 1.00 94.06 102 ASP A CA 1
ATOM 779 C C . ASP A 1 102 ? -14.377 -8.364 13.460 1.00 94.06 102 ASP A C 1
ATOM 781 O O . ASP A 1 102 ? -15.193 -8.408 12.535 1.00 94.06 102 ASP A O 1
ATOM 785 N N . ASN A 1 103 ? -13.137 -7.901 13.265 1.00 95.31 103 ASN A N 1
ATOM 786 C CA . ASN A 1 103 ? -12.662 -7.446 11.964 1.00 95.31 103 ASN A CA 1
ATOM 787 C C . ASN A 1 103 ? -12.337 -8.606 11.010 1.00 95.31 103 ASN A C 1
ATOM 789 O O . ASN A 1 103 ? -12.157 -8.355 9.819 1.00 95.31 103 ASN A O 1
ATOM 793 N N . ASP A 1 104 ? -12.310 -9.864 11.457 1.00 93.94 104 ASP A N 1
ATOM 794 C CA . ASP A 1 104 ? -12.034 -11.011 10.581 1.00 93.94 104 ASP A CA 1
ATOM 795 C C . ASP A 1 104 ? -13.062 -11.121 9.446 1.00 93.94 104 ASP A C 1
ATOM 797 O O . ASP A 1 104 ? -12.711 -11.381 8.288 1.00 93.94 104 ASP A O 1
ATOM 801 N N . LEU A 1 105 ? -14.339 -10.862 9.755 1.00 96.00 105 LEU A N 1
ATOM 802 C CA . LEU A 1 105 ? -15.410 -10.823 8.757 1.00 96.00 105 LEU A CA 1
ATOM 803 C C . LEU A 1 105 ? -15.208 -9.676 7.765 1.00 96.00 105 LEU A C 1
ATOM 805 O O . LEU A 1 105 ? -15.396 -9.881 6.570 1.00 96.00 105 LEU A O 1
ATOM 809 N N . ILE A 1 106 ? -14.759 -8.511 8.242 1.00 96.62 106 ILE A N 1
ATOM 810 C CA . ILE A 1 106 ? -14.439 -7.347 7.405 1.00 96.62 106 ILE A CA 1
ATOM 811 C C . ILE A 1 106 ? -13.279 -7.676 6.462 1.00 96.62 106 ILE A C 1
ATOM 813 O O . ILE A 1 106 ? -13.322 -7.354 5.276 1.00 96.62 106 ILE A O 1
ATOM 817 N N . PHE A 1 107 ? -12.238 -8.345 6.951 1.00 96.38 107 PHE A N 1
ATOM 818 C CA . PHE A 1 107 ? -11.098 -8.736 6.125 1.00 96.38 107 PHE A CA 1
ATOM 819 C C . PHE A 1 107 ? -11.535 -9.711 5.026 1.00 96.38 107 PHE A C 1
ATOM 821 O O . PHE A 1 107 ? -11.187 -9.533 3.853 1.00 96.38 107 PHE A O 1
ATOM 828 N N . ARG A 1 108 ? -12.349 -10.707 5.389 1.00 95.12 108 ARG A N 1
ATOM 829 C CA . ARG A 1 108 ? -12.882 -11.697 4.451 1.00 95.12 108 ARG A CA 1
ATOM 830 C C . ARG A 1 108 ? -13.805 -11.062 3.412 1.00 95.12 108 ARG A C 1
ATOM 832 O O . ARG A 1 108 ? -13.609 -11.301 2.226 1.00 95.12 108 ARG A O 1
ATOM 839 N N . SER A 1 109 ? -14.762 -10.232 3.830 1.00 96.12 109 SER A N 1
ATOM 840 C CA . SER A 1 109 ? -15.729 -9.597 2.925 1.00 96.12 109 SER A CA 1
ATOM 841 C C . SER A 1 109 ? -15.066 -8.648 1.931 1.00 96.12 109 SER A C 1
ATOM 843 O O . SER A 1 109 ? -15.532 -8.510 0.808 1.00 96.12 109 SER A O 1
ATOM 845 N N . ASN A 1 110 ? -13.964 -8.011 2.331 1.00 95.81 110 ASN A N 1
ATOM 846 C CA . ASN A 1 110 ? -13.215 -7.100 1.474 1.00 95.81 110 ASN A CA 1
ATOM 847 C C . ASN A 1 110 ? -12.147 -7.799 0.621 1.00 95.81 110 ASN A C 1
ATOM 849 O O . ASN A 1 110 ? -11.442 -7.119 -0.127 1.00 95.81 110 ASN A O 1
ATOM 853 N N . GLY A 1 111 ? -11.974 -9.123 0.725 1.00 94.75 111 GLY A N 1
ATOM 854 C CA . GLY A 1 111 ? -10.966 -9.870 -0.037 1.00 94.75 111 GLY A CA 1
ATOM 855 C C . GLY A 1 111 ? -9.546 -9.325 0.160 1.00 94.75 111 GLY A C 1
ATOM 856 O O . GLY A 1 111 ? -8.792 -9.175 -0.806 1.00 94.75 111 GLY A O 1
ATOM 857 N N . ILE A 1 112 ? -9.197 -8.912 1.386 1.00 95.38 112 ILE A N 1
ATOM 858 C CA . ILE A 1 112 ? -7.861 -8.364 1.679 1.00 95.38 112 ILE A CA 1
ATOM 859 C C . ILE A 1 112 ? -6.801 -9.466 1.735 1.00 95.38 112 ILE A C 1
ATOM 861 O O . ILE A 1 112 ? -5.657 -9.222 1.362 1.00 95.38 112 ILE A O 1
ATOM 865 N N . PHE A 1 113 ? -7.173 -10.684 2.145 1.00 93.00 113 PHE A N 1
ATOM 866 C CA . PHE A 1 113 ? -6.250 -11.819 2.203 1.00 93.00 113 PHE A CA 1
ATOM 867 C C . PHE A 1 113 ? -5.666 -12.131 0.826 1.00 93.00 113 PHE A C 1
ATOM 869 O O . PHE A 1 113 ? -4.451 -12.237 0.707 1.00 93.00 113 PHE A O 1
ATOM 876 N N . ASP A 1 114 ? -6.493 -12.150 -0.221 1.00 91.94 114 ASP A N 1
ATOM 877 C CA . ASP A 1 114 ? -6.024 -12.346 -1.597 1.00 91.94 114 ASP A CA 1
ATOM 878 C C . ASP A 1 114 ? -5.064 -11.234 -2.027 1.00 91.94 114 ASP A C 1
ATOM 880 O O . ASP A 1 114 ? -4.031 -11.496 -2.635 1.00 91.94 114 ASP A O 1
ATOM 884 N N . THR A 1 115 ? -5.350 -9.989 -1.634 1.00 92.19 115 THR A N 1
ATOM 885 C CA . THR A 1 115 ? -4.478 -8.840 -1.929 1.00 92.19 115 THR A CA 1
ATOM 886 C C . THR A 1 115 ? -3.121 -8.973 -1.225 1.00 92.19 115 THR A C 1
ATOM 888 O O . THR A 1 115 ? -2.073 -8.703 -1.817 1.00 92.19 115 THR A O 1
ATOM 891 N N . ILE A 1 116 ? -3.117 -9.418 0.036 1.00 91.38 116 ILE A N 1
ATOM 892 C CA . ILE A 1 116 ? -1.895 -9.677 0.808 1.00 91.38 116 ILE A CA 1
ATOM 893 C C . ILE A 1 116 ? -1.110 -10.828 0.174 1.00 91.38 116 ILE A C 1
ATOM 895 O O . ILE A 1 116 ? 0.088 -10.687 -0.058 1.00 91.38 116 ILE A O 1
ATOM 899 N N . LEU A 1 117 ? -1.774 -11.936 -0.158 1.00 88.62 117 LEU A N 1
ATOM 900 C CA . LEU A 1 117 ? -1.147 -13.102 -0.778 1.00 88.62 117 LEU A CA 1
ATOM 901 C C . LEU A 1 117 ? -0.554 -12.768 -2.147 1.00 88.62 117 LEU A C 1
ATOM 903 O O . LEU A 1 117 ? 0.580 -13.147 -2.413 1.00 88.62 117 LEU A O 1
ATOM 907 N N . GLN A 1 118 ? -1.250 -11.997 -2.985 1.00 85.81 118 GLN A N 1
ATOM 908 C CA . GLN A 1 118 ? -0.702 -11.499 -4.252 1.00 85.81 118 GLN A CA 1
ATOM 909 C C . GLN A 1 118 ? 0.505 -10.585 -4.026 1.00 85.81 118 GLN A C 1
ATOM 911 O O . GLN A 1 118 ? 1.508 -10.666 -4.738 1.00 85.81 118 GLN A O 1
ATOM 916 N N . THR A 1 119 ? 0.443 -9.732 -3.002 1.00 85.38 119 THR A N 1
ATOM 917 C CA . THR A 1 119 ? 1.565 -8.863 -2.643 1.00 85.38 119 THR A CA 1
ATOM 918 C C . THR A 1 119 ? 2.779 -9.684 -2.223 1.00 85.38 119 THR A C 1
ATOM 920 O O . THR A 1 119 ? 3.881 -9.365 -2.658 1.00 85.38 119 THR A O 1
ATOM 923 N N . LEU A 1 120 ? 2.602 -10.744 -1.432 1.00 84.19 120 LEU A N 1
ATOM 924 C CA . LEU A 1 120 ? 3.691 -11.603 -0.962 1.00 84.19 120 LEU A CA 1
ATOM 925 C C . LEU A 1 120 ? 4.214 -12.547 -2.058 1.00 84.19 120 LEU A C 1
ATOM 927 O O . LEU A 1 120 ? 5.417 -12.580 -2.296 1.00 84.19 120 LEU A O 1
ATOM 931 N N . GLY A 1 121 ? 3.321 -13.273 -2.737 1.00 74.19 121 GLY A N 1
ATOM 932 C CA . GLY A 1 121 ? 3.652 -14.376 -3.644 1.00 74.19 121 GLY A CA 1
ATOM 933 C C . GLY A 1 121 ? 3.856 -13.978 -5.107 1.00 74.19 121 GLY A C 1
ATOM 934 O O . GLY A 1 121 ? 4.812 -14.413 -5.736 1.00 74.19 121 GLY A O 1
ATOM 935 N N . SER A 1 122 ? 3.023 -13.102 -5.676 1.00 63.31 122 SER A N 1
ATOM 936 C CA . SER A 1 122 ? 3.084 -12.772 -7.116 1.00 63.31 122 SER A CA 1
ATOM 937 C C . SER A 1 122 ? 4.237 -11.836 -7.493 1.00 63.31 122 SER A C 1
ATOM 939 O O . SER A 1 122 ? 4.380 -11.432 -8.647 1.00 63.31 122 SER A O 1
ATOM 941 N N . SER A 1 123 ? 5.037 -11.408 -6.519 1.00 60.00 123 SER A N 1
ATOM 942 C CA . SER A 1 123 ? 6.051 -10.378 -6.722 1.00 60.00 123 SER A CA 1
ATOM 943 C C . SER A 1 123 ? 7.474 -10.824 -6.408 1.00 60.00 123 SER A C 1
ATOM 945 O O . SER A 1 123 ? 8.379 -10.013 -6.605 1.00 60.00 123 SER A O 1
ATOM 947 N N . GLY A 1 124 ? 7.673 -12.059 -5.926 1.00 69.19 124 GLY A N 1
ATOM 948 C CA . GLY A 1 124 ? 8.974 -12.520 -5.435 1.00 69.19 124 GLY A CA 1
ATOM 949 C C . GLY A 1 124 ? 9.533 -11.612 -4.333 1.00 69.19 124 GLY A C 1
ATOM 950 O O . GLY A 1 124 ? 10.745 -11.475 -4.189 1.00 69.19 124 GLY A O 1
ATOM 951 N N . LYS A 1 125 ? 8.664 -10.857 -3.638 1.00 78.00 125 LYS A N 1
ATOM 952 C CA . LYS A 1 125 ? 9.082 -9.806 -2.700 1.00 78.00 125 LYS A CA 1
ATOM 953 C C . LYS A 1 125 ? 9.826 -10.401 -1.523 1.00 78.00 125 LYS A C 1
ATOM 955 O O . LYS A 1 125 ? 10.793 -9.795 -1.075 1.00 78.00 125 LYS A O 1
ATOM 960 N N . VAL A 1 126 ? 9.366 -11.544 -1.019 1.00 82.38 126 VAL A N 1
ATOM 961 C CA . VAL A 1 126 ? 10.001 -12.217 0.116 1.00 82.38 126 VAL A CA 1
ATOM 962 C C . VAL A 1 126 ? 11.400 -12.665 -0.291 1.00 82.38 126 VAL A C 1
ATOM 964 O O . VAL A 1 126 ? 12.370 -12.294 0.359 1.00 82.38 126 VAL A O 1
ATOM 967 N N . GLU A 1 127 ? 11.517 -13.344 -1.427 1.00 85.25 127 GLU A N 1
ATOM 968 C CA . GLU A 1 127 ? 12.773 -13.825 -1.998 1.00 85.25 127 GLU A CA 1
ATOM 969 C C . GLU A 1 127 ? 13.730 -12.663 -2.292 1.00 85.25 127 GLU A C 1
ATOM 971 O O . GLU A 1 127 ? 14.905 -12.707 -1.936 1.00 85.25 127 GLU A O 1
ATOM 976 N N . SER A 1 128 ? 13.216 -11.575 -2.868 1.00 84.69 128 SER A N 1
ATOM 977 C CA . SER A 1 128 ? 13.977 -10.356 -3.135 1.00 84.69 128 SER A CA 1
ATOM 978 C C . SER A 1 128 ? 14.480 -9.697 -1.851 1.00 84.69 128 SER A C 1
ATOM 980 O O . SER A 1 128 ? 15.600 -9.192 -1.835 1.00 84.69 128 SER A O 1
ATOM 982 N N . VAL A 1 129 ? 13.669 -9.633 -0.790 1.00 85.94 129 VAL A N 1
ATOM 983 C CA . VAL A 1 129 ? 14.084 -9.055 0.499 1.00 85.94 129 VAL A CA 1
ATOM 984 C C . VAL A 1 129 ? 15.136 -9.941 1.160 1.00 85.94 129 VAL A C 1
ATOM 986 O O . VAL A 1 129 ? 16.161 -9.422 1.592 1.00 85.94 129 VAL A O 1
ATOM 989 N N . VAL A 1 130 ? 14.926 -11.259 1.178 1.00 87.62 130 VAL A N 1
ATOM 990 C CA . VAL A 1 130 ? 15.896 -12.232 1.702 1.00 87.62 130 VAL A CA 1
ATOM 991 C C . VAL A 1 130 ? 17.233 -12.105 0.968 1.00 87.62 130 VAL A C 1
ATOM 993 O O . VAL A 1 130 ? 18.263 -11.945 1.612 1.00 87.62 130 VAL A O 1
ATOM 996 N N . SER A 1 131 ? 17.218 -12.052 -0.367 1.00 90.06 131 SER A N 1
ATOM 997 C CA . SER A 1 131 ? 18.427 -11.870 -1.178 1.00 90.06 131 SER A CA 1
ATOM 998 C C . SER A 1 131 ? 19.160 -10.555 -0.877 1.00 90.06 131 SER A C 1
ATOM 1000 O O . SER A 1 131 ? 20.387 -10.545 -0.766 1.00 90.06 131 SER A O 1
ATOM 1002 N N . HIS A 1 132 ? 18.432 -9.447 -0.689 1.00 89.56 132 HIS A N 1
ATOM 1003 C CA . HIS A 1 132 ? 19.051 -8.177 -0.294 1.00 89.56 132 HIS A CA 1
ATOM 1004 C C . HIS A 1 132 ? 19.708 -8.251 1.086 1.00 89.56 132 HIS A C 1
ATOM 1006 O O . HIS A 1 132 ? 20.790 -7.695 1.256 1.00 89.56 132 HIS A O 1
ATOM 1012 N N . ILE A 1 133 ? 19.068 -8.914 2.053 1.00 91.12 133 ILE A N 1
ATOM 1013 C CA . ILE A 1 133 ? 19.614 -9.087 3.403 1.00 91.12 133 ILE A CA 1
ATOM 1014 C C . ILE A 1 133 ? 20.902 -9.911 3.353 1.00 91.12 133 ILE A C 1
ATOM 1016 O O . ILE A 1 133 ? 21.896 -9.482 3.930 1.00 91.12 133 ILE A O 1
ATOM 1020 N N . SER A 1 134 ? 20.918 -11.029 2.621 1.00 92.38 134 SER A N 1
ATOM 1021 C CA . SER A 1 134 ? 22.128 -11.845 2.451 1.00 92.38 134 SER A CA 1
ATOM 1022 C C . SER A 1 134 ? 23.278 -11.026 1.866 1.00 92.38 134 SER A C 1
ATOM 1024 O O . SER A 1 134 ? 24.342 -10.959 2.466 1.00 92.38 134 SER A O 1
ATOM 1026 N N . ARG A 1 135 ? 23.035 -10.282 0.779 1.00 93.69 135 ARG A N 1
ATOM 1027 C CA . ARG A 1 135 ? 24.072 -9.443 0.159 1.00 93.69 135 ARG A CA 1
ATOM 1028 C C . ARG A 1 135 ? 24.613 -8.356 1.095 1.00 93.69 135 ARG A C 1
ATOM 1030 O O . ARG A 1 135 ? 25.787 -8.011 1.024 1.00 93.69 135 ARG A O 1
ATOM 1037 N N . LEU A 1 136 ? 23.757 -7.775 1.939 1.00 93.00 136 LEU A N 1
ATOM 1038 C CA . LEU A 1 136 ? 24.190 -6.808 2.954 1.00 93.00 136 LEU A CA 1
ATOM 1039 C C . LEU A 1 136 ? 25.051 -7.464 4.039 1.00 93.00 136 LEU A C 1
ATOM 1041 O O . LEU A 1 136 ? 25.993 -6.830 4.508 1.00 93.00 136 LEU A O 1
ATOM 1045 N N . SER A 1 137 ? 24.741 -8.708 4.415 1.00 94.31 137 SER A N 1
ATOM 1046 C CA . SER A 1 137 ? 25.570 -9.503 5.326 1.00 94.31 137 SER A CA 1
ATOM 1047 C C . SER A 1 137 ? 26.962 -9.716 4.739 1.00 94.31 137 SER A C 1
ATOM 1049 O O . SER A 1 137 ? 27.940 -9.331 5.371 1.00 94.31 137 SER A O 1
ATOM 1051 N N . ASP A 1 138 ? 27.039 -10.202 3.497 1.00 93.94 138 ASP A N 1
ATOM 1052 C CA . ASP A 1 138 ? 28.308 -10.466 2.806 1.00 93.94 138 ASP A CA 1
ATOM 1053 C C . ASP A 1 138 ? 29.168 -9.194 2.697 1.00 93.94 138 ASP A C 1
ATOM 1055 O O . ASP A 1 138 ? 30.374 -9.212 2.941 1.00 93.94 138 ASP A O 1
ATOM 1059 N N . GLN A 1 139 ? 28.545 -8.052 2.376 1.00 94.75 139 GLN A N 1
ATOM 1060 C CA . GLN A 1 139 ? 29.252 -6.770 2.311 1.00 94.75 139 GLN A CA 1
ATOM 1061 C C . GLN A 1 139 ? 29.801 -6.350 3.680 1.00 94.75 139 GLN A C 1
ATOM 1063 O O . GLN A 1 139 ? 30.913 -5.839 3.764 1.00 94.75 139 GLN A O 1
ATOM 1068 N N . CYS A 1 140 ? 29.024 -6.540 4.748 1.00 95.12 140 CYS A N 1
ATOM 1069 C CA . CYS A 1 140 ? 29.458 -6.218 6.105 1.00 95.12 140 CYS A CA 1
ATOM 1070 C C . CYS A 1 140 ? 30.654 -7.085 6.523 1.00 95.12 140 CYS A C 1
ATOM 1072 O O . CYS A 1 140 ? 31.623 -6.570 7.076 1.00 95.12 140 CYS A O 1
ATOM 1074 N N . GLU A 1 141 ? 30.608 -8.383 6.215 1.00 95.94 141 GLU A N 1
ATOM 1075 C CA . GLU A 1 141 ? 31.704 -9.319 6.481 1.00 95.94 141 GLU A CA 1
ATOM 1076 C C . GLU A 1 141 ? 32.990 -8.895 5.761 1.00 95.94 141 GLU A C 1
ATOM 1078 O O . GLU A 1 141 ? 34.039 -8.792 6.400 1.00 95.94 141 GLU A O 1
ATOM 1083 N N . ALA A 1 142 ? 32.898 -8.542 4.475 1.00 95.50 142 ALA A N 1
ATOM 1084 C CA . ALA A 1 142 ? 34.041 -8.071 3.695 1.00 95.50 142 ALA A CA 1
ATOM 1085 C C . ALA A 1 142 ? 34.659 -6.771 4.251 1.00 95.50 142 ALA A C 1
ATOM 1087 O O . ALA A 1 142 ? 35.882 -6.639 4.307 1.00 95.50 142 ALA A O 1
ATOM 1088 N N . GLU A 1 143 ? 33.837 -5.813 4.691 1.00 96.00 143 GLU A N 1
ATOM 1089 C CA . GLU A 1 143 ? 34.314 -4.563 5.308 1.00 96.00 143 GLU A CA 1
ATOM 1090 C C . GLU A 1 143 ? 35.031 -4.822 6.641 1.00 96.00 143 GLU A C 1
ATOM 1092 O O . GLU A 1 143 ? 36.094 -4.255 6.907 1.00 96.00 143 GLU A O 1
ATOM 1097 N N . VAL A 1 144 ? 34.487 -5.712 7.480 1.00 96.75 144 VAL A N 1
ATOM 1098 C CA . VAL A 1 144 ? 35.132 -6.108 8.742 1.00 96.75 144 VAL A CA 1
ATOM 1099 C C . VAL A 1 144 ? 36.479 -6.772 8.469 1.00 96.75 144 VAL A C 1
ATOM 1101 O O . VAL A 1 144 ? 37.472 -6.436 9.117 1.00 96.75 144 VAL A O 1
ATOM 1104 N N . GLU A 1 145 ? 36.538 -7.678 7.496 1.00 97.75 145 GLU A N 1
ATOM 1105 C CA . GLU A 1 145 ? 37.776 -8.340 7.094 1.00 97.75 145 GLU A CA 1
ATOM 1106 C C . GLU A 1 145 ? 38.826 -7.344 6.584 1.00 97.75 145 GLU A C 1
ATOM 1108 O O . GLU A 1 145 ? 39.968 -7.354 7.054 1.00 97.75 145 GLU A O 1
ATOM 1113 N N . ALA A 1 146 ? 38.435 -6.409 5.714 1.00 97.06 146 ALA A N 1
ATOM 1114 C CA . ALA A 1 146 ? 39.317 -5.349 5.236 1.00 97.06 146 ALA A CA 1
ATOM 1115 C C . ALA A 1 146 ? 39.890 -4.508 6.392 1.00 97.06 146 ALA A C 1
ATOM 1117 O O . ALA A 1 146 ? 41.097 -4.252 6.442 1.00 97.06 146 ALA A O 1
ATOM 1118 N N . LEU A 1 147 ? 39.055 -4.124 7.363 1.00 97.25 147 LEU A N 1
ATOM 1119 C CA . LEU A 1 147 ? 39.494 -3.380 8.546 1.00 97.25 147 LEU A CA 1
ATOM 1120 C C . LEU A 1 147 ? 40.473 -4.181 9.411 1.00 97.25 147 LEU A C 1
ATOM 1122 O O . LEU A 1 147 ? 41.458 -3.615 9.889 1.00 97.25 147 LEU A O 1
ATOM 1126 N N . MET A 1 148 ? 40.252 -5.486 9.595 1.00 96.56 148 MET A N 1
ATOM 1127 C CA . MET A 1 148 ? 41.187 -6.349 10.327 1.00 96.56 148 MET A CA 1
ATOM 1128 C C . MET A 1 148 ? 42.571 -6.368 9.669 1.00 96.56 148 MET A C 1
ATOM 1130 O O . MET A 1 148 ? 43.581 -6.240 10.367 1.00 96.56 148 MET A O 1
ATOM 1134 N N . TYR A 1 149 ? 42.629 -6.463 8.337 1.00 98.12 149 TYR A N 1
ATOM 1135 C CA . TYR A 1 149 ? 43.889 -6.391 7.598 1.00 98.12 149 TYR A CA 1
ATOM 1136 C C . TYR A 1 149 ? 44.576 -5.032 7.751 1.00 98.12 149 TYR A C 1
ATOM 1138 O O . TYR A 1 149 ? 45.771 -4.985 8.045 1.00 98.12 149 TYR A O 1
ATOM 1146 N N . LEU A 1 150 ? 43.834 -3.927 7.626 1.00 97.19 150 LEU A N 1
ATOM 1147 C CA . LEU A 1 150 ? 44.379 -2.578 7.816 1.00 97.19 150 LEU A CA 1
ATOM 1148 C C . LEU A 1 150 ? 44.924 -2.370 9.238 1.00 97.19 150 LEU A C 1
ATOM 1150 O O . LEU A 1 150 ? 46.003 -1.805 9.410 1.00 97.19 150 LEU A O 1
ATOM 1154 N N . ILE A 1 151 ? 44.236 -2.883 10.263 1.00 96.50 151 ILE A N 1
ATOM 1155 C CA . ILE A 1 151 ? 44.736 -2.884 11.647 1.00 96.50 151 ILE A CA 1
ATOM 1156 C C . ILE A 1 151 ? 46.031 -3.698 11.759 1.00 96.50 151 ILE A C 1
ATOM 1158 O O . ILE A 1 151 ? 46.959 -3.279 12.451 1.00 96.50 151 ILE A O 1
ATOM 1162 N N . GLY A 1 152 ? 46.115 -4.851 11.090 1.00 95.62 152 GLY A N 1
ATOM 1163 C CA . GLY A 1 152 ? 47.332 -5.662 11.028 1.00 95.62 152 GLY A CA 1
ATOM 1164 C C . GLY A 1 152 ? 48.519 -4.901 10.433 1.00 95.62 152 GLY A C 1
ATOM 1165 O O . GLY A 1 152 ? 49.607 -4.931 11.004 1.00 95.62 152 GLY A O 1
ATOM 1166 N N . VAL A 1 153 ? 48.298 -4.152 9.346 1.00 95.69 153 VAL A N 1
ATOM 1167 C CA . VAL A 1 153 ? 49.317 -3.274 8.744 1.00 95.69 153 VAL A CA 1
ATOM 1168 C C . VAL A 1 153 ? 49.813 -2.246 9.757 1.00 95.69 153 VAL A C 1
ATOM 1170 O O . VAL A 1 153 ? 51.018 -2.140 9.972 1.00 95.69 153 VAL A O 1
ATOM 1173 N N . LEU A 1 154 ? 48.899 -1.536 10.426 1.00 94.75 154 LEU A N 1
ATOM 1174 C CA . LEU A 1 154 ? 49.269 -0.536 11.430 1.00 94.75 154 LEU A CA 1
ATOM 1175 C C . LEU A 1 154 ? 50.095 -1.144 12.569 1.00 94.75 154 LEU A C 1
ATOM 1177 O O . LEU A 1 154 ? 51.105 -0.561 12.950 1.00 94.75 154 LEU A O 1
ATOM 1181 N N . LYS A 1 155 ? 49.708 -2.324 13.072 1.00 92.25 155 LYS A N 1
ATOM 1182 C CA . LYS A 1 155 ? 50.460 -3.039 14.118 1.00 92.25 155 LYS A CA 1
ATOM 1183 C C . LYS A 1 155 ? 51.883 -3.376 13.676 1.00 92.25 155 LYS A C 1
ATOM 1185 O O . LYS A 1 155 ? 52.820 -3.169 14.446 1.00 92.25 155 LYS A O 1
ATOM 1190 N N . ASN A 1 156 ? 52.052 -3.871 12.452 1.00 92.19 156 ASN A N 1
ATOM 1191 C CA . ASN A 1 156 ? 53.368 -4.230 11.926 1.00 92.19 156 ASN A CA 1
ATOM 1192 C C . ASN A 1 156 ? 54.265 -2.993 11.792 1.00 92.19 156 ASN A C 1
ATOM 1194 O O . ASN A 1 156 ? 55.396 -3.014 12.261 1.00 92.19 156 ASN A O 1
ATOM 1198 N N . CYS A 1 157 ? 53.740 -1.898 11.234 1.00 86.50 157 CYS A N 1
ATOM 1199 C CA . CYS A 1 157 ? 54.489 -0.651 11.070 1.00 86.50 157 CYS A CA 1
ATOM 1200 C C . CYS A 1 157 ? 54.774 0.077 12.394 1.00 86.50 157 CYS A C 1
ATOM 1202 O O . CYS A 1 157 ? 55.722 0.844 12.461 1.00 86.50 157 CYS A O 1
ATOM 1204 N N . SER A 1 158 ? 53.971 -0.130 13.443 1.00 78.94 158 SER A N 1
ATOM 1205 C CA . SER A 1 158 ? 54.220 0.453 14.772 1.00 78.94 158 SER A CA 1
ATOM 1206 C C . SER A 1 158 ? 55.229 -0.327 15.623 1.00 78.94 158 SER A C 1
ATOM 1208 O O . SER A 1 158 ? 55.485 0.060 16.760 1.00 78.94 158 SER A O 1
ATOM 1210 N N . SER A 1 159 ? 55.715 -1.467 15.125 1.00 67.31 159 SER A N 1
ATOM 1211 C CA . SER A 1 159 ? 56.650 -2.350 15.836 1.00 67.31 159 SER A CA 1
ATOM 1212 C C . SER A 1 159 ? 58.122 -2.107 15.458 1.00 67.31 159 SER A C 1
ATOM 1214 O O . SER A 1 159 ? 58.994 -2.783 16.005 1.00 67.31 159 SER A O 1
ATOM 1216 N N . GLU A 1 160 ? 58.382 -1.177 14.530 1.00 52.34 160 GLU A N 1
ATOM 1217 C CA . GLU A 1 160 ? 59.703 -0.649 14.139 1.00 52.34 160 GLU A CA 1
ATOM 1218 C C . GLU A 1 160 ? 59.975 0.695 14.830 1.00 52.34 160 GLU A C 1
ATOM 1220 O O . GLU A 1 160 ? 61.148 0.930 15.203 1.00 52.34 160 GLU A O 1
#

pLDDT: mean 92.04, std 8.11, range [52.34, 98.19]

Organism: NCBI:txid3032

Foldseek 3Di:
DLVVVLVVLLVQLVVLLVLCVPPVCLLVSLVVNCVSLVDDVSLVSDDPVSLVVLLVSLVVCCPDPDLLSNLSSLLSQLSNDPDDPSVVVSVVSVVVQVVDVVCVVSCVVNVVVVSVCCSPPVPCVVVVVVVVVVVVVVVVVVVVVVVVVVVVVVVVVVVD

Sequence (160 aa):
SETSATSALWQNLRSKLRLLENQNLRSNACDEICELLPNKDVVMSLETAQRSEVVKSVAKHMDSKDPNILTKLAKVVVIVTKGGSNLLSASKLLFRLSKVPDNDLIFRSNGIFDTILQTLGSSGKVESVVSHISRLSDQCEAEVEALMYLIGVLKNCSSE